Protein AF-L8GBU9-F1 (afdb_monomer_lite)

Foldseek 3Di:
DDQLVVLLVVCLVPDDPVLLVQLLVLVCLQQNDDPPPPVPVDDDDPVVVVVVVLSPLSNVVLLVLCVVPLSSSSSVSSVDDSVNSVPDDCVVSVVVVVVVVVVPPDQGDVRVLVSLCVSCVVRVRNVGPSSVVSCCVRPVPVVVVVVVVVVVVVVVVVPD

Radius of gyration: 17.88 Å; chains: 1; bounding box: 38×62×40 Å

Structure (mmCIF, N/CA/C/O backbone):
data_AF-L8GBU9-F1
#
_entry.id   AF-L8GBU9-F1
#
loop_
_atom_site.group_PDB
_atom_site.id
_atom_site.type_symbol
_atom_site.label_atom_id
_atom_site.label_alt_id
_atom_site.label_comp_id
_atom_site.label_asym_id
_atom_site.label_entity_id
_atom_site.label_seq_id
_atom_site.pdbx_PDB_ins_code
_atom_site.Cartn_x
_atom_site.Cartn_y
_atom_site.Cartn_z
_atom_site.occupancy
_atom_site.B_iso_or_equiv
_atom_site.auth_seq_id
_atom_site.auth_comp_id
_atom_site.auth_asym_id
_atom_site.auth_atom_id
_atom_site.pdbx_PDB_model_num
ATOM 1 N N . MET A 1 1 ? -5.913 -23.572 5.161 1.00 42.97 1 MET A N 1
ATOM 2 C CA . MET A 1 1 ? -6.175 -22.291 5.859 1.00 42.97 1 MET A CA 1
ATOM 3 C C . MET A 1 1 ? -5.449 -21.182 5.113 1.00 42.97 1 MET A C 1
ATOM 5 O O . MET A 1 1 ? -4.247 -21.313 4.910 1.00 42.97 1 MET A O 1
ATOM 9 N N . LYS A 1 2 ? -6.175 -20.171 4.610 1.00 52.81 2 LYS A N 1
ATOM 10 C CA . LYS A 1 2 ? -5.631 -19.134 3.713 1.00 52.81 2 LYS A CA 1
ATOM 11 C C . LYS A 1 2 ? -4.556 -18.305 4.466 1.00 52.81 2 LYS A C 1
ATOM 13 O O . LYS A 1 2 ? -4.864 -17.820 5.555 1.00 52.81 2 LYS A O 1
ATOM 18 N N . PRO A 1 3 ? -3.328 -18.125 3.930 1.00 67.88 3 PRO A N 1
ATOM 19 C CA . PRO A 1 3 ? -2.231 -17.395 4.593 1.00 67.88 3 PRO A CA 1
ATOM 20 C C . PRO A 1 3 ? -2.601 -15.958 4.991 1.00 67.88 3 PRO A C 1
ATOM 22 O O . PRO A 1 3 ? -2.042 -15.417 5.939 1.00 67.88 3 PRO A O 1
ATOM 25 N N . LEU A 1 4 ? -3.598 -15.375 4.324 1.00 70.62 4 LEU A N 1
ATOM 26 C CA . LEU A 1 4 ? -4.109 -14.042 4.617 1.00 70.62 4 LEU A CA 1
ATOM 27 C C . LEU A 1 4 ? -4.837 -13.947 5.963 1.00 70.62 4 LEU A C 1
ATOM 29 O O . LEU A 1 4 ? -4.629 -12.980 6.680 1.00 70.62 4 LEU A O 1
ATOM 33 N N . LEU A 1 5 ? -5.628 -14.957 6.344 1.00 69.69 5 LEU A N 1
ATOM 34 C CA . LEU A 1 5 ? -6.363 -14.949 7.618 1.00 69.69 5 LEU A CA 1
ATOM 35 C C . LEU A 1 5 ? -5.416 -15.000 8.816 1.00 69.69 5 LEU A C 1
ATOM 37 O O . LEU A 1 5 ? -5.614 -14.302 9.803 1.00 69.69 5 LEU A O 1
ATOM 41 N N . ARG A 1 6 ? -4.344 -15.789 8.697 1.00 74.69 6 ARG A N 1
ATOM 42 C CA . ARG A 1 6 ? -3.287 -15.828 9.708 1.00 74.69 6 ARG A CA 1
ATOM 43 C C . ARG A 1 6 ? -2.608 -14.463 9.846 1.00 74.69 6 ARG A C 1
ATOM 45 O O . ARG A 1 6 ? -2.392 -14.008 10.960 1.00 74.69 6 ARG A O 1
ATOM 52 N N . LEU A 1 7 ? -2.319 -13.805 8.724 1.00 76.38 7 LEU A N 1
ATOM 53 C CA . LEU A 1 7 ? -1.742 -12.460 8.703 1.00 76.38 7 LEU A CA 1
ATOM 54 C C . LEU A 1 7 ? -2.675 -11.410 9.314 1.00 76.38 7 LEU A C 1
ATOM 56 O O . LEU A 1 7 ? -2.202 -10.544 10.039 1.00 76.38 7 LEU A O 1
ATOM 60 N N . VAL A 1 8 ? -3.984 -11.492 9.062 1.00 75.50 8 VAL A N 1
ATOM 61 C CA . VAL A 1 8 ? -4.977 -10.596 9.675 1.00 75.50 8 VAL A CA 1
ATOM 62 C C . VAL A 1 8 ? -4.934 -10.696 11.205 1.00 75.50 8 VAL A C 1
ATOM 64 O O . VAL A 1 8 ? -4.865 -9.666 11.874 1.00 75.50 8 VAL A O 1
ATOM 67 N N . GLU A 1 9 ? -4.904 -11.912 11.759 1.00 73.25 9 GLU A N 1
ATOM 68 C CA . GLU A 1 9 ? -4.775 -12.108 13.211 1.00 73.25 9 GLU A CA 1
ATOM 69 C C . GLU A 1 9 ? -3.407 -11.662 13.747 1.00 73.25 9 GLU A C 1
ATOM 71 O O . GLU A 1 9 ? -3.334 -11.037 14.801 1.00 73.25 9 GLU A O 1
ATOM 76 N N . GLU A 1 10 ? -2.314 -11.914 13.019 1.00 75.44 10 GLU A N 1
ATOM 77 C CA . GLU A 1 10 ? -0.977 -11.456 13.427 1.00 75.44 10 GLU A CA 1
ATOM 78 C C . GLU A 1 10 ? -0.905 -9.920 13.498 1.00 75.44 10 GLU A C 1
ATOM 80 O O . GLU A 1 10 ? -0.419 -9.369 14.483 1.00 75.44 10 GLU A O 1
ATOM 85 N N . ILE A 1 11 ? -1.453 -9.220 12.500 1.00 75.81 11 ILE A N 1
ATOM 86 C CA . ILE A 1 11 ? -1.454 -7.750 12.418 1.00 75.81 11 ILE A CA 1
ATOM 87 C C . ILE A 1 11 ? -2.371 -7.116 13.472 1.00 75.81 11 ILE A C 1
ATOM 89 O O . ILE A 1 11 ? -2.142 -5.970 13.872 1.00 75.81 11 ILE A O 1
ATOM 93 N N . ARG A 1 12 ? -3.381 -7.846 13.966 1.00 70.12 12 ARG A N 1
ATOM 94 C CA . ARG A 1 12 ? -4.293 -7.377 15.024 1.00 70.12 12 ARG A CA 1
ATOM 95 C C . ARG A 1 12 ? -3.543 -6.927 16.277 1.00 70.12 12 ARG A C 1
ATOM 97 O O . ARG A 1 12 ? -3.954 -5.969 16.929 1.00 70.12 12 ARG A O 1
ATOM 104 N N . HIS A 1 13 ? -2.440 -7.597 16.592 1.00 71.69 13 HIS A N 1
ATOM 105 C CA . HIS A 1 13 ? -1.610 -7.309 17.760 1.00 71.69 13 HIS A CA 1
ATOM 106 C C . HIS A 1 13 ? -0.471 -6.318 17.473 1.00 71.69 13 HIS A C 1
ATOM 108 O O . HIS A 1 13 ? 0.336 -6.044 18.356 1.00 71.69 13 HIS A O 1
ATOM 114 N N . GLY A 1 14 ? -0.421 -5.758 16.263 1.00 76.38 14 GLY A N 1
ATOM 115 C CA . GLY A 1 14 ? 0.684 -4.944 15.763 1.00 76.38 14 GLY A CA 1
ATOM 116 C C . GLY A 1 14 ? 1.412 -5.648 14.620 1.00 76.38 14 GLY A C 1
ATOM 117 O O . GLY A 1 14 ? 1.308 -6.855 14.448 1.00 76.38 14 GLY A O 1
ATOM 118 N N . ILE A 1 15 ? 2.144 -4.889 13.803 1.00 83.62 15 ILE A N 1
ATOM 119 C CA . ILE A 1 15 ? 2.876 -5.439 12.652 1.00 83.62 15 ILE A CA 1
ATOM 120 C C . ILE A 1 15 ? 4.262 -5.897 13.128 1.00 83.62 15 ILE A C 1
ATOM 122 O O . ILE A 1 15 ? 5.072 -5.038 13.502 1.00 83.62 15 ILE A O 1
ATOM 126 N N . PRO A 1 16 ? 4.591 -7.202 13.069 1.00 85.31 16 PRO A N 1
ATOM 127 C CA . PRO A 1 16 ? 5.910 -7.688 13.459 1.00 85.31 16 PRO A CA 1
ATOM 128 C C . PRO A 1 16 ? 7.056 -7.015 12.690 1.00 85.31 16 PRO A C 1
ATOM 130 O O . PRO A 1 16 ? 6.960 -6.774 11.486 1.00 85.31 16 PRO A O 1
ATOM 133 N N . SER A 1 17 ? 8.177 -6.766 13.373 1.00 87.06 17 SER A N 1
ATOM 134 C CA . SER A 1 17 ? 9.334 -6.035 12.824 1.00 87.06 17 SER A CA 1
ATOM 135 C C . SER A 1 17 ? 9.924 -6.649 11.553 1.00 87.06 17 SER A C 1
ATOM 137 O O . SER A 1 17 ? 10.347 -5.924 10.655 1.00 87.06 17 SER A O 1
ATOM 139 N N . HIS A 1 18 ? 9.899 -7.977 11.430 1.00 87.62 18 HIS A N 1
ATOM 140 C CA . HIS A 1 18 ? 10.410 -8.682 10.253 1.00 87.62 18 HIS A CA 1
ATOM 141 C C . HIS A 1 18 ? 9.619 -8.380 8.970 1.00 87.62 18 HIS A C 1
ATOM 143 O O . HIS A 1 18 ? 10.152 -8.551 7.877 1.00 87.62 18 HIS A O 1
ATOM 149 N N . TYR A 1 19 ? 8.389 -7.869 9.080 1.00 88.25 19 TYR A N 1
ATOM 150 C CA . TYR A 1 19 ? 7.607 -7.424 7.930 1.00 88.25 19 TYR A CA 1
ATOM 151 C C . TYR A 1 19 ? 7.879 -5.972 7.525 1.00 88.25 19 TYR A C 1
ATOM 153 O O . TYR A 1 19 ? 7.461 -5.566 6.445 1.00 88.25 19 TYR A O 1
ATOM 161 N N . HIS A 1 20 ? 8.559 -5.162 8.346 1.00 91.44 20 HIS A N 1
ATOM 162 C CA . HIS A 1 20 ? 8.614 -3.704 8.147 1.00 91.44 20 HIS A CA 1
ATOM 163 C C . HIS A 1 20 ? 9.286 -3.302 6.834 1.00 91.44 20 HIS A C 1
ATOM 165 O O . HIS A 1 20 ? 8.777 -2.431 6.135 1.00 91.44 20 HIS A O 1
ATOM 171 N N . VAL A 1 21 ? 10.397 -3.950 6.474 1.00 91.69 21 VAL A N 1
ATOM 172 C CA . VAL A 1 21 ? 11.134 -3.647 5.233 1.00 91.69 21 VAL A CA 1
ATOM 173 C C . VAL A 1 21 ? 10.286 -3.968 4.003 1.00 91.69 21 VAL A C 1
ATOM 175 O O . VAL A 1 21 ? 10.170 -3.156 3.083 1.00 91.69 21 VAL A O 1
ATOM 178 N N . ASP A 1 22 ? 9.665 -5.144 4.005 1.00 91.75 22 ASP A N 1
ATOM 179 C CA . ASP A 1 22 ? 8.807 -5.609 2.921 1.00 91.75 22 ASP A CA 1
ATOM 180 C C . ASP A 1 22 ? 7.554 -4.751 2.789 1.00 91.75 22 ASP A C 1
ATOM 182 O O . ASP A 1 22 ? 7.199 -4.343 1.682 1.00 91.75 22 ASP A O 1
ATOM 186 N N . LEU A 1 23 ? 6.924 -4.432 3.918 1.00 92.25 23 LEU A N 1
ATOM 187 C CA . LEU A 1 23 ? 5.780 -3.540 3.978 1.00 92.25 23 LEU A CA 1
ATOM 188 C C . LEU A 1 23 ? 6.128 -2.182 3.380 1.00 92.25 23 LEU A C 1
ATOM 190 O O . LEU A 1 23 ? 5.449 -1.719 2.471 1.00 92.25 23 LEU A O 1
ATOM 194 N N . GLU A 1 24 ? 7.217 -1.566 3.834 1.00 94.56 24 GLU A N 1
ATOM 195 C CA . GLU A 1 24 ? 7.637 -0.248 3.370 1.00 94.56 24 GLU A CA 1
ATOM 196 C C . GLU A 1 24 ? 7.901 -0.231 1.858 1.00 94.56 24 GLU A C 1
ATOM 198 O O . GLU A 1 24 ? 7.447 0.672 1.151 1.00 94.56 24 GLU A O 1
ATOM 203 N N . ASN A 1 25 ? 8.592 -1.250 1.339 1.00 92.75 25 ASN A N 1
ATOM 204 C CA . ASN A 1 25 ? 8.860 -1.374 -0.092 1.00 92.75 25 ASN A CA 1
ATOM 205 C C . ASN A 1 25 ? 7.568 -1.530 -0.904 1.00 92.75 25 ASN A C 1
ATOM 207 O O . ASN A 1 25 ? 7.414 -0.900 -1.951 1.00 92.75 25 ASN A O 1
ATOM 211 N N . ARG A 1 26 ? 6.619 -2.341 -0.430 1.00 94.25 26 ARG A N 1
AT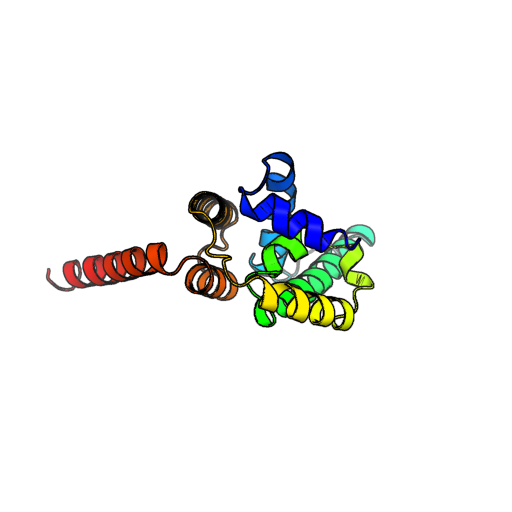OM 212 C CA . ARG A 1 26 ? 5.359 -2.584 -1.145 1.00 94.25 26 ARG A CA 1
ATOM 213 C C . ARG A 1 26 ? 4.401 -1.396 -1.047 1.00 94.25 26 ARG A C 1
ATOM 215 O O . ARG A 1 26 ? 3.776 -1.050 -2.047 1.00 94.25 26 ARG A O 1
ATOM 222 N N . LEU A 1 27 ? 4.358 -0.697 0.087 1.00 94.62 27 LEU A N 1
ATOM 223 C CA . LEU A 1 27 ? 3.632 0.570 0.224 1.00 94.62 27 LEU A CA 1
ATOM 224 C C . LEU A 1 27 ? 4.208 1.640 -0.708 1.00 94.62 27 LEU A C 1
ATOM 226 O O . LEU A 1 27 ? 3.452 2.374 -1.338 1.00 94.62 27 LEU A O 1
ATOM 230 N N . ALA A 1 28 ? 5.531 1.689 -0.881 1.00 93.25 28 ALA A N 1
ATOM 231 C CA . ALA A 1 28 ? 6.148 2.575 -1.865 1.00 93.25 28 ALA A CA 1
ATOM 232 C C . ALA A 1 28 ? 5.737 2.224 -3.311 1.00 93.25 28 ALA A C 1
ATOM 234 O O . ALA A 1 28 ? 5.589 3.124 -4.136 1.00 93.25 28 ALA A O 1
ATOM 235 N N . ILE A 1 29 ? 5.482 0.949 -3.629 1.00 93.25 29 ILE A N 1
ATOM 236 C CA . ILE A 1 29 ? 4.917 0.552 -4.932 1.00 93.25 29 ILE A CA 1
ATOM 237 C C . ILE A 1 29 ? 3.472 1.053 -5.077 1.00 93.25 29 ILE A C 1
ATOM 239 O O . ILE A 1 29 ? 3.121 1.602 -6.128 1.00 93.25 29 ILE A O 1
ATOM 243 N N . ALA A 1 30 ? 2.644 0.886 -4.040 1.00 94.12 30 ALA A N 1
ATOM 244 C CA . ALA A 1 30 ? 1.231 1.269 -4.046 1.00 94.12 30 ALA A CA 1
ATOM 245 C C . ALA A 1 30 ? 1.032 2.799 -4.081 1.00 94.12 30 ALA A C 1
ATOM 247 O O . ALA A 1 30 ? 0.367 3.332 -4.974 1.00 94.12 30 ALA A O 1
ATOM 248 N N . TRP A 1 31 ? 1.653 3.510 -3.140 1.00 94.81 31 TRP A N 1
ATOM 249 C CA . TRP A 1 31 ? 1.413 4.930 -2.861 1.00 94.81 31 TRP A CA 1
ATOM 250 C C . TRP A 1 31 ? 2.549 5.858 -3.289 1.00 94.81 31 TRP A C 1
ATOM 252 O O . TRP A 1 31 ? 2.325 7.056 -3.452 1.00 94.81 31 TRP A O 1
ATOM 262 N N . GLY A 1 32 ? 3.757 5.339 -3.519 1.00 89.94 32 GLY A N 1
ATOM 263 C CA . GLY A 1 32 ? 4.884 6.156 -3.976 1.00 89.94 32 GLY A CA 1
ATOM 264 C C . GLY A 1 32 ? 4.612 6.807 -5.327 1.00 89.94 32 GLY A C 1
ATOM 265 O O . GLY A 1 32 ? 3.787 6.327 -6.111 1.00 89.94 32 GLY A O 1
ATOM 266 N N . GLU A 1 33 ? 5.292 7.909 -5.627 1.00 82.19 33 GLU A N 1
ATOM 267 C CA . GLU A 1 33 ? 5.140 8.564 -6.923 1.00 82.19 33 GLU A CA 1
ATOM 268 C C . GLU A 1 33 ? 5.457 7.605 -8.072 1.00 82.19 33 GLU A C 1
ATOM 270 O O . GLU A 1 33 ? 6.413 6.821 -8.035 1.00 82.19 33 GLU A O 1
ATOM 275 N N . ARG A 1 34 ? 4.667 7.689 -9.149 1.00 70.50 34 ARG A N 1
ATOM 276 C CA . ARG A 1 34 ? 5.079 7.068 -10.404 1.00 70.50 34 ARG A CA 1
ATOM 277 C C . ARG A 1 34 ? 6.366 7.760 -10.816 1.00 70.50 34 ARG A C 1
ATOM 279 O O . ARG A 1 34 ? 6.335 8.946 -11.139 1.00 70.50 34 ARG A O 1
ATOM 286 N N . LYS A 1 35 ? 7.467 7.008 -10.874 1.00 64.50 35 LYS A N 1
ATOM 287 C CA . LYS A 1 35 ? 8.672 7.434 -11.586 1.00 64.50 35 LYS A CA 1
ATOM 288 C C . LYS A 1 35 ? 8.260 7.670 -13.038 1.00 64.50 35 LYS A C 1
ATOM 290 O O . LYS A 1 35 ? 8.236 6.735 -13.843 1.00 64.50 35 LYS A O 1
ATOM 295 N N . ARG A 1 36 ? 7.835 8.901 -13.356 1.00 54.44 36 ARG A N 1
ATOM 296 C CA . ARG A 1 36 ? 7.594 9.333 -14.731 1.00 54.44 36 ARG A CA 1
ATOM 297 C C . ARG A 1 36 ? 8.865 8.975 -15.473 1.00 54.44 36 ARG A C 1
ATOM 299 O O . ARG A 1 36 ? 9.954 9.257 -14.974 1.00 54.44 36 ARG A O 1
ATOM 306 N N . LYS A 1 37 ? 8.716 8.294 -16.610 1.00 52.00 37 LYS A N 1
ATOM 307 C CA . LYS A 1 37 ? 9.822 8.057 -17.529 1.00 52.00 37 LYS A CA 1
ATOM 308 C C . LYS A 1 37 ? 10.357 9.442 -17.883 1.00 52.00 37 LYS A C 1
ATOM 310 O O . LYS A 1 37 ? 9.831 10.092 -18.779 1.00 52.00 37 LYS A O 1
ATOM 315 N N . ARG A 1 38 ? 11.366 9.927 -17.156 1.00 50.75 38 ARG A N 1
ATOM 316 C CA . ARG A 1 38 ? 12.320 10.829 -17.778 1.00 50.75 38 ARG A CA 1
ATOM 317 C C . ARG A 1 38 ? 12.801 10.033 -18.982 1.00 50.75 38 ARG A C 1
ATOM 319 O O . ARG A 1 38 ? 12.946 8.810 -18.890 1.00 50.75 38 ARG A O 1
ATOM 326 N N . PHE A 1 39 ? 12.873 10.676 -20.136 1.00 51.56 39 PHE A N 1
ATOM 327 C CA . PHE A 1 39 ? 13.495 10.093 -21.314 1.00 51.56 39 PHE A CA 1
ATOM 328 C C . PHE A 1 39 ? 14.979 9.904 -20.975 1.00 51.56 39 PHE A C 1
ATOM 330 O O . PHE A 1 39 ? 15.829 10.694 -21.367 1.00 51.56 39 PHE A O 1
ATOM 337 N N . ASP A 1 40 ? 15.268 8.924 -20.122 1.00 51.97 40 ASP A N 1
ATOM 338 C CA . ASP A 1 40 ? 16.605 8.569 -19.717 1.00 51.97 40 ASP A CA 1
ATOM 339 C C . ASP A 1 40 ? 17.270 8.041 -20.980 1.00 51.97 40 ASP A C 1
ATOM 341 O O . ASP A 1 40 ? 16.759 7.151 -21.662 1.00 51.97 40 ASP A O 1
ATOM 345 N N . ILE A 1 41 ? 18.409 8.643 -21.299 1.00 57.75 41 ILE A N 1
ATOM 346 C CA . ILE A 1 41 ? 19.178 8.478 -22.537 1.00 57.75 41 ILE A CA 1
ATOM 347 C C . ILE A 1 41 ? 19.636 7.015 -22.744 1.00 57.75 41 ILE A C 1
ATOM 349 O O . ILE A 1 41 ? 20.149 6.661 -23.803 1.00 57.75 41 ILE A O 1
ATOM 353 N N . LYS A 1 42 ? 19.422 6.130 -21.758 1.00 63.66 42 LYS A N 1
ATOM 354 C CA . LYS A 1 42 ? 19.746 4.706 -21.828 1.00 63.66 42 LYS A CA 1
ATOM 355 C C . LYS A 1 42 ? 18.491 3.828 -21.752 1.00 63.66 42 LYS A C 1
ATOM 357 O O . LYS A 1 42 ? 17.743 3.918 -20.775 1.00 63.66 42 LYS A O 1
ATOM 362 N N . PRO A 1 43 ? 18.275 2.932 -22.733 1.00 65.00 43 PRO A N 1
ATOM 363 C CA . PRO A 1 43 ? 17.214 1.942 -22.647 1.00 65.00 43 PRO A CA 1
ATOM 364 C C . PRO A 1 43 ? 17.465 0.997 -21.466 1.00 65.00 43 PRO A C 1
ATOM 366 O O . PRO A 1 43 ? 18.583 0.531 -21.246 1.00 65.00 43 PRO A O 1
ATOM 369 N N . ARG A 1 44 ? 16.402 0.710 -20.710 1.00 67.56 44 ARG A N 1
ATOM 370 C CA . ARG A 1 44 ? 16.422 -0.261 -19.609 1.00 67.56 44 ARG A CA 1
ATOM 371 C C . ARG A 1 44 ? 16.787 -1.650 -20.117 1.00 67.56 44 ARG A C 1
ATOM 373 O O . ARG A 1 44 ? 16.324 -2.074 -21.179 1.00 67.56 44 ARG A O 1
ATOM 380 N N . SER A 1 45 ? 17.522 -2.393 -19.301 1.00 79.75 45 SER A N 1
ATOM 381 C CA . SER A 1 45 ? 17.751 -3.817 -19.521 1.00 79.75 45 SER A CA 1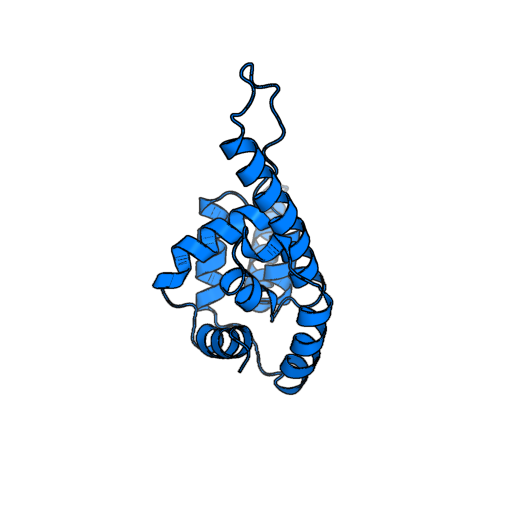
ATOM 382 C C . SER A 1 45 ? 16.435 -4.609 -19.484 1.00 79.75 45 SER A C 1
ATOM 384 O O . SER A 1 45 ? 15.424 -4.191 -18.907 1.00 79.75 45 SER A O 1
ATOM 386 N N . ARG A 1 46 ? 16.438 -5.812 -20.074 1.00 76.56 46 ARG A N 1
ATOM 387 C CA . ARG A 1 46 ? 15.278 -6.722 -20.051 1.00 76.56 46 ARG A CA 1
ATOM 388 C C . ARG A 1 46 ? 14.812 -7.035 -18.620 1.00 76.56 46 ARG A C 1
ATOM 390 O O . ARG A 1 46 ? 13.609 -7.114 -18.383 1.00 76.56 46 ARG A O 1
ATOM 397 N N . GLY A 1 47 ? 15.749 -7.174 -17.678 1.00 78.31 47 GLY A N 1
ATOM 398 C CA . GLY A 1 47 ? 15.455 -7.428 -16.264 1.00 78.31 47 GLY A CA 1
ATOM 399 C C . GLY A 1 47 ? 14.734 -6.259 -15.591 1.00 78.31 47 GLY A C 1
ATOM 400 O O . GLY A 1 47 ? 13.692 -6.455 -14.969 1.00 78.31 47 GLY A O 1
ATOM 401 N N . GLU A 1 48 ? 15.219 -5.034 -15.788 1.00 81.00 48 GLU A N 1
ATOM 402 C CA . GLU A 1 48 ? 14.594 -3.822 -15.235 1.00 81.00 48 GLU A CA 1
ATOM 403 C C . GLU A 1 48 ? 13.194 -3.575 -15.813 1.00 81.00 48 GLU A C 1
ATOM 405 O O . GLU A 1 48 ? 12.285 -3.159 -15.094 1.00 81.00 48 GLU A O 1
ATOM 410 N N . ASN A 1 49 ? 12.987 -3.878 -17.099 1.00 81.19 49 ASN A N 1
ATOM 411 C CA . ASN A 1 49 ? 11.665 -3.795 -17.724 1.00 81.19 49 ASN A CA 1
ATOM 412 C C . ASN A 1 49 ? 10.670 -4.789 -17.109 1.00 81.19 49 ASN A C 1
ATOM 414 O O . 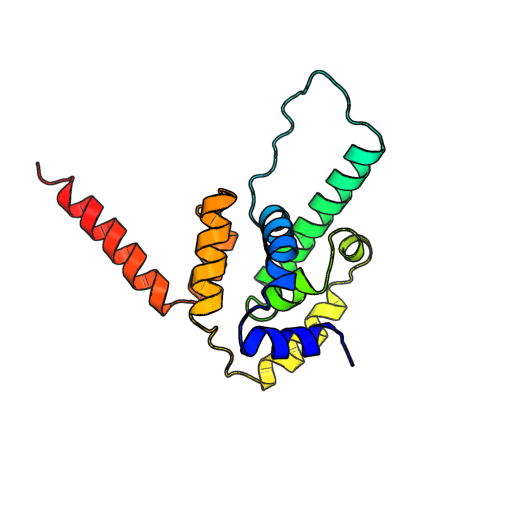ASN A 1 49 ? 9.510 -4.439 -16.875 1.00 81.19 49 ASN A O 1
ATOM 418 N N . LEU A 1 50 ? 11.118 -6.010 -16.805 1.00 83.25 50 LEU A N 1
ATOM 419 C CA . LEU A 1 50 ? 10.283 -7.021 -16.160 1.00 83.25 50 LEU A CA 1
ATOM 420 C C . LEU A 1 50 ? 9.904 -6.614 -14.730 1.00 83.25 50 LEU A C 1
ATOM 422 O O . LEU A 1 50 ? 8.739 -6.741 -14.352 1.00 83.25 50 LEU A O 1
ATOM 426 N N . VAL A 1 51 ? 10.860 -6.095 -13.952 1.00 84.56 51 VAL A N 1
ATOM 427 C CA . VAL A 1 51 ? 10.606 -5.584 -12.594 1.00 84.56 51 VAL A CA 1
ATOM 428 C C . VAL A 1 51 ? 9.594 -4.442 -12.633 1.00 84.56 51 VAL A C 1
ATOM 430 O O . VAL A 1 51 ? 8.571 -4.523 -11.960 1.00 84.56 51 VAL A O 1
ATOM 433 N N . ALA A 1 52 ? 9.799 -3.446 -13.499 1.00 83.62 52 ALA A N 1
ATOM 434 C CA . ALA A 1 52 ? 8.875 -2.322 -13.636 1.00 83.62 52 ALA A CA 1
ATOM 435 C C . ALA A 1 52 ? 7.459 -2.764 -14.050 1.00 83.62 52 ALA A C 1
ATOM 437 O O . ALA A 1 52 ? 6.467 -2.211 -13.577 1.00 83.62 52 ALA A O 1
ATOM 438 N N . THR A 1 53 ? 7.351 -3.777 -14.915 1.00 85.56 53 THR A N 1
ATOM 439 C CA . THR A 1 53 ? 6.055 -4.338 -15.328 1.00 85.56 53 THR A CA 1
ATOM 440 C C . THR A 1 53 ? 5.341 -4.999 -14.148 1.00 85.56 53 THR A C 1
ATOM 442 O O . THR A 1 53 ? 4.152 -4.754 -13.935 1.00 85.56 53 THR A O 1
ATOM 445 N N . ARG A 1 54 ? 6.067 -5.788 -13.345 1.00 88.19 54 ARG A N 1
ATOM 446 C CA . ARG A 1 54 ? 5.532 -6.434 -12.136 1.00 88.19 54 ARG A CA 1
ATOM 447 C C . ARG A 1 54 ? 5.095 -5.415 -11.094 1.00 88.19 54 ARG A C 1
ATOM 449 O O . ARG A 1 54 ? 3.986 -5.520 -10.590 1.00 88.19 54 ARG A O 1
ATOM 456 N N . GLU A 1 55 ? 5.918 -4.409 -10.810 1.00 90.31 55 GLU A N 1
ATOM 457 C CA . GLU A 1 55 ? 5.572 -3.335 -9.872 1.00 90.31 55 GLU A CA 1
ATOM 458 C C . GLU A 1 55 ? 4.339 -2.556 -10.332 1.00 90.31 55 GLU A C 1
ATOM 460 O O . GLU A 1 55 ? 3.458 -2.267 -9.526 1.00 90.31 55 GLU A O 1
ATOM 465 N N . ASN A 1 56 ? 4.223 -2.264 -11.631 1.00 88.88 56 ASN A N 1
ATOM 466 C CA . ASN A 1 56 ? 3.053 -1.570 -12.161 1.00 88.88 56 ASN A CA 1
ATOM 467 C C . ASN A 1 56 ? 1.777 -2.417 -12.036 1.00 88.88 56 ASN A C 1
ATOM 469 O O . ASN A 1 56 ? 0.723 -1.893 -11.680 1.00 88.88 56 ASN A O 1
ATOM 473 N N . ARG A 1 57 ? 1.868 -3.731 -12.284 1.00 89.12 57 ARG A N 1
ATOM 474 C CA . ARG A 1 57 ? 0.742 -4.653 -12.092 1.00 89.12 57 ARG A CA 1
ATOM 475 C C . ARG A 1 57 ? 0.360 -4.775 -10.617 1.00 89.12 57 ARG A C 1
ATOM 477 O O . ARG A 1 57 ? -0.815 -4.650 -10.288 1.00 89.12 57 ARG A O 1
ATOM 484 N N . ALA A 1 58 ? 1.348 -4.957 -9.746 1.00 91.94 58 ALA A N 1
ATOM 485 C CA . ALA A 1 58 ? 1.163 -5.037 -8.303 1.00 91.94 58 ALA A CA 1
ATOM 486 C C . ALA A 1 58 ? 0.511 -3.772 -7.750 1.00 91.94 58 ALA A C 1
ATOM 488 O O . ALA A 1 58 ? -0.435 -3.865 -6.982 1.00 91.94 58 ALA A O 1
ATOM 489 N N . ARG A 1 59 ? 0.937 -2.591 -8.210 1.00 92.62 59 ARG A N 1
ATOM 490 C CA . ARG A 1 59 ? 0.319 -1.320 -7.831 1.00 92.62 59 ARG A CA 1
ATOM 491 C C . ARG A 1 59 ? -1.178 -1.294 -8.117 1.00 92.62 59 ARG A C 1
ATOM 493 O O . ARG A 1 59 ? -1.939 -0.895 -7.248 1.00 92.62 59 ARG A O 1
ATOM 500 N N . ILE A 1 60 ? -1.591 -1.693 -9.321 1.00 90.56 60 ILE A N 1
ATOM 501 C CA . ILE A 1 60 ? -3.013 -1.714 -9.697 1.00 90.56 60 ILE A CA 1
ATOM 502 C C . ILE A 1 60 ? -3.791 -2.614 -8.734 1.00 90.56 60 ILE A C 1
ATOM 504 O O . ILE A 1 60 ? -4.810 -2.194 -8.203 1.00 90.56 60 ILE A O 1
ATOM 508 N N . ILE A 1 61 ? -3.271 -3.809 -8.462 1.00 90.81 61 ILE A N 1
ATOM 509 C CA . ILE A 1 61 ? -3.935 -4.797 -7.607 1.00 90.81 61 ILE A CA 1
ATOM 510 C C . ILE A 1 61 ? -3.964 -4.358 -6.140 1.00 90.81 61 ILE A C 1
ATOM 512 O O . ILE A 1 61 ? -4.993 -4.493 -5.492 1.00 90.81 61 ILE A O 1
ATOM 516 N N . TYR A 1 62 ? -2.875 -3.789 -5.618 1.00 92.69 62 TYR A N 1
ATOM 517 C CA . TYR A 1 62 ? -2.841 -3.237 -4.263 1.00 92.69 62 TYR A CA 1
ATOM 518 C C . TYR A 1 62 ? -3.875 -2.125 -4.088 1.00 92.69 62 TYR A C 1
ATOM 520 O O . TYR A 1 62 ? -4.587 -2.116 -3.090 1.00 92.69 62 TYR A O 1
ATOM 528 N N . LEU A 1 63 ? -3.991 -1.211 -5.055 1.00 91.56 63 LEU A N 1
ATOM 529 C CA . LEU A 1 63 ? -4.978 -0.134 -4.982 1.00 91.56 63 LEU A CA 1
ATOM 530 C C . LEU A 1 63 ? -6.412 -0.665 -5.100 1.00 91.56 63 LEU A C 1
ATOM 532 O O . LEU A 1 63 ? -7.263 -0.237 -4.335 1.00 91.56 63 LEU A O 1
ATOM 536 N N . GLN A 1 64 ? -6.660 -1.652 -5.967 1.00 88.62 64 GLN A N 1
ATOM 537 C CA . GLN A 1 64 ? -7.963 -2.324 -6.041 1.00 88.62 64 GLN A CA 1
ATOM 538 C C . GLN A 1 64 ? -8.332 -3.007 -4.721 1.00 88.62 64 GLN A C 1
ATOM 540 O O . GLN A 1 64 ? -9.442 -2.831 -4.239 1.00 88.62 64 GLN A O 1
ATOM 545 N N . ALA A 1 65 ? -7.395 -3.732 -4.106 1.00 86.81 65 ALA A N 1
ATOM 546 C CA . ALA A 1 65 ? -7.602 -4.351 -2.799 1.00 86.81 65 ALA A CA 1
ATOM 547 C C . ALA A 1 65 ? -7.896 -3.307 -1.708 1.00 86.81 65 ALA A C 1
ATOM 549 O O . ALA A 1 65 ? -8.725 -3.547 -0.839 1.00 86.81 65 ALA A O 1
ATOM 550 N N . GLN A 1 66 ? -7.243 -2.140 -1.762 1.00 90.31 66 GLN A N 1
ATOM 551 C CA . GLN A 1 66 ? -7.513 -1.034 -0.842 1.00 90.31 66 GLN A CA 1
ATOM 552 C C . GLN A 1 66 ? -8.912 -0.441 -1.023 1.00 90.31 66 GLN A C 1
ATOM 554 O O . GLN A 1 66 ? -9.575 -0.128 -0.031 1.00 90.31 66 GLN A O 1
ATOM 559 N N . ASP A 1 67 ? -9.317 -0.229 -2.274 1.00 86.44 67 ASP A N 1
ATOM 560 C CA . ASP A 1 67 ? -10.609 0.363 -2.608 1.00 86.44 67 ASP A CA 1
ATOM 561 C C . ASP A 1 67 ? -11.762 -0.573 -2.222 1.00 86.44 67 ASP A C 1
ATOM 563 O O . ASP A 1 67 ? -12.789 -0.087 -1.747 1.00 86.44 67 ASP A O 1
ATOM 567 N N . GLU A 1 68 ? -11.552 -1.886 -2.355 1.00 84.12 68 GLU A N 1
ATOM 568 C CA . GLU A 1 68 ? -12.493 -2.934 -1.954 1.00 84.12 68 GLU A CA 1
ATOM 569 C C . GLU A 1 68 ? -12.587 -3.067 -0.424 1.00 84.12 68 GLU A C 1
ATOM 571 O O . GLU A 1 68 ? -13.674 -2.983 0.142 1.00 84.12 68 GLU A O 1
ATOM 576 N N . ASP A 1 69 ? -11.451 -3.221 0.270 1.00 82.06 69 ASP A N 1
ATOM 577 C CA . ASP A 1 69 ? -11.427 -3.332 1.730 1.00 82.06 69 ASP A CA 1
ATOM 578 C C . ASP A 1 69 ? -10.120 -2.806 2.345 1.00 82.06 69 ASP A C 1
ATOM 580 O O . ASP A 1 69 ? -9.059 -3.441 2.317 1.00 82.06 69 ASP A O 1
ATOM 584 N N . CYS A 1 70 ? -10.214 -1.639 2.987 1.00 80.62 70 CYS A N 1
ATOM 585 C CA . CYS A 1 70 ? -9.092 -1.022 3.690 1.00 80.62 70 CYS A CA 1
ATOM 586 C C . CYS A 1 70 ? -8.592 -1.853 4.887 1.00 80.62 70 CYS A C 1
ATOM 588 O O . CYS A 1 70 ? -7.403 -1.794 5.189 1.00 80.62 70 CYS A O 1
ATOM 590 N N . LEU A 1 71 ? -9.443 -2.634 5.560 1.00 76.12 71 LEU A N 1
ATOM 591 C CA . LEU A 1 71 ? -9.016 -3.481 6.680 1.00 76.12 71 LEU A CA 1
ATOM 592 C C . LEU A 1 71 ? -8.121 -4.619 6.176 1.00 76.12 71 LEU A C 1
ATOM 594 O O . LEU A 1 71 ? -7.046 -4.877 6.725 1.00 76.12 71 LEU A O 1
ATOM 598 N N . LEU A 1 72 ? -8.534 -5.268 5.087 1.00 81.12 72 LEU A N 1
ATOM 599 C CA . LEU A 1 72 ? -7.805 -6.395 4.507 1.00 81.12 72 LEU A CA 1
ATOM 600 C C . LEU A 1 72 ? -6.585 -5.982 3.691 1.00 81.12 72 LEU A C 1
ATOM 602 O O . LEU A 1 72 ? -5.658 -6.779 3.540 1.00 81.12 72 LEU A O 1
ATOM 606 N N . PHE A 1 73 ? -6.545 -4.745 3.202 1.00 87.56 73 PHE A N 1
ATOM 607 C CA . PHE A 1 73 ? -5.438 -4.225 2.407 1.00 87.56 73 PHE A CA 1
ATOM 608 C C . PHE A 1 73 ? -4.062 -4.459 3.043 1.00 87.56 73 PHE A C 1
ATOM 610 O O . PHE A 1 73 ? -3.131 -4.890 2.360 1.00 87.56 73 PHE A O 1
ATOM 617 N N . LEU A 1 74 ? -3.915 -4.209 4.347 1.00 86.56 74 LEU A N 1
ATOM 618 C CA . LEU A 1 74 ? -2.621 -4.338 5.017 1.00 86.56 74 LEU A CA 1
ATOM 619 C C . LEU A 1 74 ? -2.161 -5.803 5.101 1.00 86.56 74 LEU A C 1
ATOM 621 O O . LEU A 1 74 ? -0.992 -6.109 4.867 1.00 86.56 74 LEU A O 1
ATOM 625 N N . ALA A 1 75 ? -3.083 -6.723 5.382 1.00 84.88 75 ALA A N 1
ATOM 626 C CA . ALA A 1 75 ? -2.790 -8.153 5.350 1.00 84.88 75 ALA A CA 1
ATOM 627 C C . ALA A 1 75 ? -2.481 -8.623 3.924 1.00 84.88 75 ALA A C 1
ATOM 629 O O . ALA A 1 75 ? -1.560 -9.409 3.701 1.00 84.88 75 ALA A O 1
ATOM 630 N N . PHE A 1 76 ? -3.207 -8.091 2.945 1.00 87.38 76 PHE A N 1
ATOM 631 C CA . PHE A 1 76 ? -3.022 -8.403 1.539 1.00 87.38 76 PHE A CA 1
ATOM 632 C C . PHE A 1 76 ? -1.657 -7.970 1.013 1.00 87.38 76 PHE A C 1
ATOM 634 O O . PHE A 1 76 ? -0.943 -8.783 0.424 1.00 87.38 76 PHE A O 1
ATOM 641 N N . ILE A 1 77 ? -1.254 -6.725 1.264 1.00 90.56 77 ILE A N 1
ATOM 642 C CA . ILE A 1 77 ? 0.029 -6.212 0.779 1.00 90.56 77 ILE A CA 1
ATOM 643 C C . ILE A 1 77 ? 1.213 -6.959 1.408 1.00 90.56 77 ILE A C 1
ATOM 645 O O . ILE A 1 77 ? 2.262 -7.099 0.780 1.00 90.56 77 ILE A O 1
ATOM 649 N N . LEU A 1 78 ? 1.045 -7.501 2.617 1.00 88.00 78 LEU A N 1
ATOM 650 C CA . LEU A 1 78 ? 2.030 -8.362 3.273 1.00 88.00 78 LEU A CA 1
ATOM 651 C C . LEU A 1 78 ? 2.038 -9.789 2.713 1.00 88.00 78 LEU A C 1
ATOM 653 O O . LEU A 1 78 ? 3.112 -10.349 2.479 1.00 88.00 78 LEU A O 1
ATOM 657 N N . ALA A 1 79 ? 0.869 -10.358 2.422 1.00 85.06 79 ALA A N 1
ATOM 658 C CA . ALA A 1 79 ? 0.747 -11.705 1.870 1.00 85.06 79 ALA A CA 1
ATOM 659 C C . ALA A 1 79 ? 1.244 -11.800 0.417 1.00 85.06 79 ALA A C 1
ATOM 661 O O . ALA A 1 79 ? 1.887 -12.781 0.039 1.00 85.06 79 ALA A O 1
ATOM 662 N N . TYR A 1 80 ? 0.972 -10.784 -0.404 1.00 87.12 80 TYR A N 1
ATOM 663 C CA . TYR A 1 80 ? 1.239 -10.829 -1.838 1.00 87.12 80 TYR A CA 1
ATOM 664 C C . TYR A 1 80 ? 2.440 -9.970 -2.210 1.00 87.12 80 TYR A C 1
ATOM 666 O O . TYR A 1 80 ? 2.464 -8.762 -2.000 1.00 87.12 80 TYR A O 1
ATOM 674 N N . SER A 1 81 ? 3.452 -10.611 -2.794 1.00 89.50 81 SER A N 1
ATOM 675 C CA . SER A 1 81 ? 4.594 -9.917 -3.387 1.00 89.50 81 SER A CA 1
ATOM 676 C C . SER A 1 81 ? 4.242 -9.364 -4.777 1.00 89.50 81 SER A C 1
ATOM 678 O O . SER A 1 81 ? 3.325 -9.878 -5.430 1.00 89.50 81 SER A O 1
ATOM 680 N N . PRO A 1 82 ? 5.027 -8.416 -5.327 1.00 89.00 82 PRO A N 1
ATOM 681 C CA . PRO A 1 82 ? 4.816 -7.941 -6.695 1.00 89.00 82 PRO A CA 1
ATOM 682 C C . PRO A 1 82 ? 4.880 -9.047 -7.757 1.00 89.00 82 PRO A C 1
ATOM 684 O O . PRO A 1 82 ? 4.245 -8.945 -8.804 1.00 89.00 82 PRO A O 1
ATOM 687 N N . ARG A 1 83 ? 5.634 -10.122 -7.492 1.00 87.19 83 ARG A N 1
ATOM 688 C CA . ARG A 1 83 ? 5.691 -11.299 -8.367 1.00 87.19 83 ARG A CA 1
ATOM 689 C C . ARG A 1 83 ? 4.383 -12.088 -8.321 1.00 87.19 83 ARG A C 1
ATOM 691 O O . ARG A 1 83 ? 3.907 -12.502 -9.369 1.00 87.19 83 ARG A O 1
ATOM 698 N N . SER A 1 84 ? 3.813 -12.260 -7.132 1.00 84.81 84 SER A N 1
ATOM 699 C CA . SER A 1 84 ? 2.565 -13.002 -6.910 1.00 84.81 84 SER A CA 1
ATOM 700 C C . SER A 1 84 ? 1.338 -12.272 -7.466 1.00 84.81 84 SER A C 1
ATOM 702 O O . SER A 1 84 ? 0.348 -12.905 -7.805 1.00 84.81 84 SER A O 1
ATOM 704 N N . CYS A 1 85 ? 1.412 -10.946 -7.608 1.00 83.69 85 CYS A N 1
ATOM 705 C CA . CYS A 1 85 ? 0.337 -10.135 -8.181 1.00 83.69 85 CYS A CA 1
ATOM 706 C C . CYS A 1 85 ? 0.117 -10.371 -9.687 1.00 83.69 85 CYS A C 1
ATOM 708 O O . CYS A 1 85 ? -0.896 -9.945 -10.229 1.00 83.69 85 CYS A O 1
ATOM 710 N N . VAL A 1 86 ? 1.049 -11.005 -10.404 1.00 75.94 86 VAL A N 1
ATOM 711 C CA . VAL A 1 86 ? 0.888 -11.225 -11.854 1.00 75.94 86 VAL A CA 1
ATOM 712 C C . VAL A 1 86 ? -0.300 -12.145 -12.146 1.00 75.94 86 VAL A C 1
ATOM 714 O O . VAL A 1 86 ? -1.085 -11.845 -13.043 1.00 75.94 86 VAL A O 1
ATOM 717 N N . ASP A 1 87 ? -0.468 -13.186 -11.333 1.00 74.38 87 ASP A N 1
ATOM 718 C CA . ASP A 1 87 ? -1.479 -14.231 -11.524 1.00 74.38 87 ASP A CA 1
ATOM 719 C C . ASP A 1 87 ? -2.703 -14.050 -10.610 1.00 74.38 87 ASP A C 1
ATOM 721 O O . ASP A 1 87 ? -3.595 -14.896 -10.576 1.00 74.38 87 ASP A O 1
ATOM 725 N N . PHE A 1 88 ? -2.752 -12.950 -9.853 1.00 76.94 88 PHE A N 1
ATOM 726 C CA . PHE A 1 88 ? -3.790 -12.722 -8.855 1.00 76.94 88 PHE A CA 1
ATOM 727 C C . PHE A 1 88 ? -5.161 -12.484 -9.496 1.00 76.94 88 PHE A C 1
ATOM 729 O O . PHE A 1 88 ? -5.312 -11.634 -10.381 1.00 76.94 88 PHE A O 1
ATOM 736 N N . LYS A 1 89 ? -6.171 -13.205 -9.002 1.00 70.94 89 LYS A N 1
ATOM 737 C CA . LYS A 1 89 ? -7.574 -13.035 -9.384 1.00 70.94 89 LYS A CA 1
ATOM 738 C C . LYS A 1 89 ? -8.326 -12.334 -8.263 1.00 70.94 89 LYS A C 1
ATOM 740 O O . LYS A 1 89 ? -8.406 -12.845 -7.153 1.00 70.94 89 LYS A O 1
ATOM 745 N N . THR A 1 90 ? -8.948 -11.201 -8.576 1.00 67.31 90 THR A N 1
ATOM 746 C CA . THR A 1 90 ? -9.708 -10.387 -7.613 1.00 67.31 90 THR A CA 1
ATOM 747 C C . THR A 1 90 ? -10.848 -11.161 -6.939 1.00 67.31 90 THR A C 1
ATOM 749 O O . THR A 1 90 ? -11.194 -10.866 -5.804 1.00 67.31 90 THR A O 1
ATOM 752 N N . THR A 1 91 ? -11.377 -12.210 -7.579 1.00 67.94 91 THR A N 1
ATOM 753 C CA . THR A 1 91 ? -12.389 -13.105 -6.991 1.00 67.94 91 THR A CA 1
ATOM 754 C C . THR A 1 91 ? -11.913 -13.790 -5.706 1.00 67.94 91 THR A C 1
ATOM 756 O O . THR A 1 91 ? -12.717 -14.014 -4.811 1.00 67.94 91 THR A O 1
ATOM 759 N N . GLU A 1 92 ? -10.611 -14.073 -5.571 1.00 66.06 92 GLU A N 1
ATOM 760 C CA . GLU A 1 92 ? -10.044 -14.649 -4.341 1.00 66.06 92 GLU A CA 1
ATOM 761 C C . GLU A 1 92 ? -10.057 -13.653 -3.170 1.00 66.06 92 GLU A C 1
ATOM 763 O O . GLU A 1 92 ? -10.073 -14.071 -2.013 1.00 66.06 92 GLU A O 1
ATOM 768 N N . PHE A 1 93 ? -10.054 -12.348 -3.466 1.00 69.00 93 PHE A N 1
ATOM 769 C CA . PHE A 1 93 ? -10.120 -11.274 -2.475 1.00 69.00 93 PHE A CA 1
ATOM 770 C C . PHE A 1 93 ? -11.535 -11.106 -1.907 1.00 69.00 93 PHE A C 1
ATOM 772 O O . PHE A 1 93 ? -11.694 -10.951 -0.700 1.00 69.00 93 PHE A O 1
ATOM 779 N N . VAL A 1 94 ? -12.557 -11.193 -2.765 1.00 65.19 94 VAL A N 1
ATOM 780 C CA . VAL A 1 94 ? -13.972 -11.002 -2.393 1.00 65.19 94 VAL A CA 1
ATOM 781 C C . VAL A 1 94 ? -14.435 -12.057 -1.383 1.00 65.19 94 VAL A C 1
ATOM 783 O O . VAL A 1 94 ? -15.016 -11.717 -0.361 1.00 65.19 94 VAL A O 1
ATOM 786 N N . GLU A 1 95 ? -14.070 -13.328 -1.572 1.00 65.56 95 GLU A N 1
ATOM 787 C CA . GLU A 1 95 ? -14.390 -14.388 -0.595 1.00 65.56 95 GLU A CA 1
ATOM 788 C C . GLU A 1 95 ? -13.777 -14.148 0.799 1.00 65.56 95 GLU A C 1
ATOM 790 O O . GLU A 1 95 ? -14.228 -14.704 1.799 1.00 65.56 95 GLU A O 1
ATOM 795 N N . LEU A 1 96 ? -12.682 -13.388 0.869 1.00 64.75 96 LEU A N 1
ATOM 796 C CA . LEU A 1 96 ? -12.012 -13.031 2.119 1.00 64.75 96 LEU A CA 1
ATOM 797 C C . LEU A 1 96 ? -12.659 -11.813 2.785 1.00 64.75 96 LEU A C 1
ATOM 799 O O . LEU A 1 96 ? -12.691 -11.758 4.015 1.00 64.75 96 LEU A O 1
ATOM 803 N N . HIS A 1 97 ? -13.187 -10.883 1.987 1.00 65.44 97 HIS A N 1
ATOM 804 C CA . HIS A 1 97 ? -13.968 -9.741 2.459 1.00 65.44 97 HIS A CA 1
ATOM 805 C C . HIS A 1 97 ? -15.192 -10.196 3.261 1.00 65.44 97 HIS A C 1
ATOM 807 O O . HIS A 1 97 ? -15.378 -9.761 4.399 1.00 65.44 97 HIS A O 1
ATOM 813 N N . ASP A 1 98 ? -15.945 -11.160 2.727 1.00 64.88 98 ASP A N 1
ATOM 814 C CA . ASP A 1 98 ? -17.140 -11.704 3.383 1.00 64.88 98 ASP A CA 1
ATOM 815 C C . ASP A 1 98 ? -16.824 -12.319 4.760 1.00 64.88 98 ASP A C 1
ATOM 817 O O . ASP A 1 98 ? -17.566 -12.123 5.717 1.00 64.88 98 ASP A O 1
ATOM 821 N N . TYR A 1 99 ? -15.670 -12.981 4.909 1.00 63.44 99 TYR A N 1
ATOM 822 C CA . TYR A 1 99 ? -15.229 -13.542 6.194 1.00 63.44 99 TYR A CA 1
ATOM 823 C C . TYR A 1 99 ? -14.790 -12.469 7.208 1.00 63.44 99 TYR A C 1
ATOM 825 O O . TYR A 1 99 ? -15.000 -12.606 8.417 1.00 63.44 99 TYR A O 1
ATOM 833 N N . ALA A 1 100 ? -14.139 -11.400 6.742 1.00 61.22 100 ALA A N 1
ATOM 834 C CA . ALA A 1 100 ? -13.663 -10.321 7.606 1.00 61.22 100 ALA A CA 1
ATOM 835 C C . ALA A 1 100 ? -14.816 -9.452 8.142 1.00 61.22 100 ALA A C 1
ATOM 837 O O . ALA A 1 100 ? -14.748 -8.967 9.275 1.00 61.22 100 ALA A O 1
ATOM 838 N N . LEU A 1 101 ? -15.894 -9.308 7.361 1.00 58.94 101 LEU A N 1
ATOM 839 C CA . LEU A 1 101 ? -17.119 -8.596 7.736 1.00 58.94 101 LEU A CA 1
ATOM 840 C C . LEU A 1 101 ? -17.816 -9.183 8.974 1.00 58.94 101 LEU A C 1
ATOM 842 O O . LEU A 1 101 ? -18.398 -8.416 9.746 1.00 58.94 101 LEU A O 1
ATOM 846 N N . ASP A 1 102 ? -17.713 -10.494 9.204 1.00 56.78 102 ASP A N 1
ATOM 847 C CA . ASP A 1 102 ? -18.300 -11.159 10.377 1.00 56.78 102 ASP A CA 1
ATOM 848 C C . ASP A 1 102 ? -17.512 -10.895 11.676 1.00 56.78 102 ASP A C 1
ATOM 850 O O . ASP A 1 102 ? -18.055 -11.008 12.773 1.00 56.78 102 ASP A O 1
ATOM 854 N N . ASN A 1 103 ? -16.251 -10.456 11.581 1.00 54.94 103 ASN A N 1
ATOM 855 C CA . ASN A 1 103 ? -15.364 -10.195 12.724 1.00 54.94 103 ASN A CA 1
ATOM 856 C C . ASN A 1 103 ? -15.148 -8.694 12.997 1.00 54.94 103 ASN A C 1
ATOM 858 O O . ASN A 1 103 ? -14.068 -8.279 13.427 1.00 54.94 103 ASN A O 1
ATOM 862 N N . LYS A 1 104 ? -16.176 -7.861 12.766 1.00 51.50 104 LYS A N 1
ATOM 863 C CA . LYS A 1 104 ? -16.169 -6.389 12.928 1.00 51.50 104 LYS A CA 1
ATOM 864 C C . LYS A 1 104 ? -15.881 -5.901 14.360 1.00 51.50 104 LYS A C 1
ATOM 866 O O . LYS A 1 104 ? -16.734 -5.331 15.028 1.00 51.50 104 LYS A O 1
ATOM 871 N N . GLN A 1 105 ? -14.635 -6.024 14.799 1.00 52.03 105 GLN A N 1
ATOM 872 C CA . GLN A 1 105 ? -14.020 -5.259 15.889 1.00 52.03 105 GLN A CA 1
ATOM 873 C C . GLN A 1 105 ? -12.547 -4.955 15.554 1.00 52.03 105 GLN A C 1
ATOM 875 O O . GLN A 1 105 ? -11.666 -4.998 16.406 1.00 52.03 105 GLN A O 1
ATOM 880 N N . GLN A 1 106 ? -12.253 -4.638 14.292 1.00 54.50 106 GLN A N 1
ATOM 881 C CA . GLN A 1 106 ? -10.929 -4.178 13.867 1.00 54.50 106 GLN A CA 1
ATOM 882 C C . GLN A 1 106 ? -10.882 -2.650 13.850 1.00 54.50 106 GLN A C 1
ATOM 884 O O . GLN A 1 106 ? -10.927 -2.016 12.801 1.00 54.50 106 GLN A O 1
ATOM 889 N N . ARG A 1 107 ? -10.791 -2.033 15.033 1.00 55.50 107 ARG A N 1
ATOM 890 C CA . ARG A 1 107 ? -10.162 -0.708 15.117 1.00 55.50 107 ARG A CA 1
ATOM 891 C C . ARG A 1 107 ? -8.658 -0.942 15.170 1.00 55.50 107 ARG A C 1
ATOM 893 O O . ARG A 1 107 ? -8.185 -1.698 16.016 1.00 55.50 107 ARG A O 1
ATOM 900 N N . ALA A 1 108 ? -7.926 -0.363 14.225 1.00 58.78 108 ALA A N 1
ATOM 901 C CA . ALA A 1 108 ? -6.489 -0.558 14.128 1.00 58.78 108 ALA A CA 1
ATOM 902 C C . ALA A 1 108 ? -5.774 0.064 15.343 1.00 58.78 108 ALA A C 1
ATOM 904 O O . ALA A 1 108 ? -6.099 1.169 15.773 1.00 58.78 108 ALA A O 1
ATOM 905 N N . SER A 1 109 ? -4.812 -0.671 15.907 1.00 66.06 109 SER A N 1
ATOM 906 C CA . SER A 1 109 ? -3.975 -0.228 17.031 1.00 66.06 109 SER A CA 1
ATOM 907 C C . SER A 1 109 ? -3.192 1.060 16.686 1.00 66.06 109 SER A C 1
ATOM 909 O O . SER A 1 109 ? -2.819 1.246 15.523 1.00 66.06 109 SER A O 1
ATOM 911 N N . PRO A 1 110 ? -2.884 1.942 17.661 1.00 74.12 110 PRO A N 1
ATOM 912 C CA . PRO A 1 110 ? -2.091 3.160 17.437 1.00 74.12 110 PRO A CA 1
ATOM 913 C C . PRO A 1 110 ? -0.649 2.895 16.961 1.00 74.12 110 PRO A C 1
ATOM 915 O O . PRO A 1 110 ? -0.012 3.770 16.369 1.00 74.12 110 PRO A O 1
ATOM 918 N N . GLU A 1 111 ? -0.106 1.695 17.184 1.00 82.25 111 GLU A N 1
ATOM 919 C CA . GLU A 1 111 ? 1.247 1.343 16.733 1.00 82.25 111 GLU A CA 1
ATOM 920 C C . GLU A 1 111 ? 1.382 1.280 15.196 1.00 82.25 111 GLU A C 1
ATOM 922 O O . GLU A 1 111 ? 2.257 1.969 14.651 1.00 82.25 111 GLU A O 1
ATOM 927 N N . PRO A 1 112 ? 0.525 0.530 14.467 1.00 82.94 112 PRO A N 1
ATOM 928 C CA . PRO A 1 112 ? 0.440 0.595 13.010 1.00 82.94 112 PRO A CA 1
ATOM 929 C C . PRO A 1 112 ? 0.334 2.018 12.452 1.00 82.94 112 PRO A C 1
ATOM 931 O O . PRO A 1 112 ? 0.993 2.328 11.460 1.00 82.94 112 PRO A O 1
ATOM 934 N N . GLU A 1 113 ? -0.432 2.904 13.097 1.00 87.19 113 GLU A N 1
ATOM 935 C CA . GLU A 1 113 ? -0.582 4.296 12.657 1.00 87.19 113 GLU A CA 1
ATOM 936 C C . GLU A 1 113 ? 0.766 5.030 12.634 1.00 87.19 113 GLU A C 1
ATOM 938 O O . GLU A 1 113 ? 1.155 5.633 11.627 1.00 87.19 113 GLU A O 1
ATOM 943 N N . LYS A 1 114 ? 1.512 4.953 13.743 1.00 88.69 114 LYS A N 1
ATOM 944 C CA . LYS A 1 114 ? 2.826 5.593 13.886 1.00 88.69 114 LYS A CA 1
ATOM 945 C C . LYS A 1 114 ? 3.838 5.026 12.892 1.00 88.69 114 LYS A C 1
ATOM 947 O O . LYS A 1 114 ? 4.628 5.782 12.314 1.00 88.69 114 LYS A O 1
ATOM 952 N N . LEU A 1 115 ? 3.814 3.712 12.676 1.00 90.69 115 LEU A N 1
ATOM 953 C CA . LEU A 1 115 ? 4.700 3.045 11.728 1.00 90.69 115 LEU A CA 1
ATOM 954 C C . LEU A 1 115 ? 4.440 3.527 10.295 1.00 90.69 115 LEU A C 1
ATOM 956 O O . LEU A 1 115 ? 5.372 3.951 9.609 1.00 90.69 115 LEU A O 1
ATOM 960 N N . LEU A 1 116 ? 3.174 3.532 9.870 1.00 91.31 116 LEU A N 1
ATOM 961 C CA . LEU A 1 116 ? 2.772 3.957 8.529 1.00 91.31 116 LEU A CA 1
ATOM 962 C C . LEU A 1 116 ? 3.097 5.431 8.273 1.00 91.31 116 LEU A C 1
ATOM 964 O O . LEU A 1 116 ? 3.670 5.747 7.231 1.00 91.31 116 LEU A O 1
ATOM 968 N N . LYS A 1 117 ? 2.832 6.322 9.241 1.00 92.38 117 LYS A N 1
ATOM 969 C CA . LYS A 1 117 ? 3.227 7.742 9.165 1.00 92.38 117 LYS A CA 1
ATOM 970 C C . LYS A 1 117 ? 4.736 7.901 8.957 1.00 92.38 117 LYS A C 1
ATOM 972 O O . LYS A 1 117 ? 5.173 8.677 8.107 1.00 92.38 117 LYS A O 1
ATOM 977 N N . THR A 1 118 ? 5.531 7.130 9.699 1.00 93.88 118 THR A N 1
ATOM 978 C CA . THR A 1 118 ? 6.999 7.154 9.605 1.00 93.88 118 THR A CA 1
ATOM 979 C C . THR A 1 118 ? 7.484 6.694 8.228 1.00 93.88 118 THR A C 1
ATOM 981 O O . THR A 1 118 ? 8.327 7.351 7.615 1.00 93.88 118 THR A O 1
ATOM 984 N N . MET A 1 119 ? 6.931 5.591 7.714 1.00 94.88 119 MET A N 1
ATOM 985 C CA . MET A 1 119 ? 7.241 5.079 6.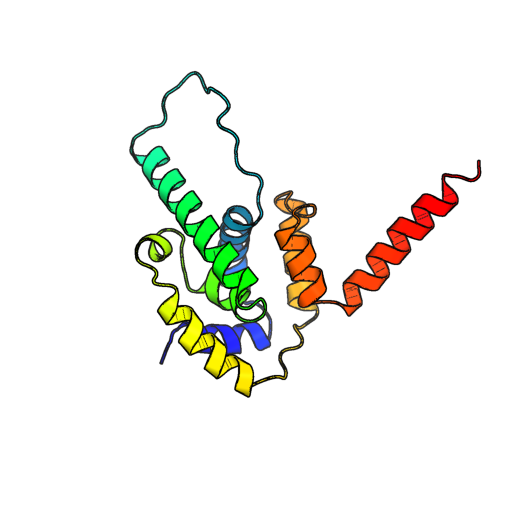375 1.00 94.88 119 MET A CA 1
ATOM 986 C C . MET A 1 119 ? 6.840 6.075 5.280 1.00 94.88 119 MET A C 1
ATOM 988 O O . MET A 1 119 ? 7.606 6.297 4.343 1.00 94.88 119 MET A O 1
ATOM 992 N N . ALA A 1 120 ? 5.678 6.717 5.425 1.00 93.50 120 ALA A N 1
ATOM 993 C CA . ALA A 1 120 ? 5.157 7.686 4.467 1.00 93.50 120 ALA A CA 1
ATOM 994 C C . ALA A 1 120 ? 6.055 8.907 4.308 1.00 93.50 120 ALA A C 1
ATOM 996 O O . ALA A 1 120 ? 6.321 9.325 3.181 1.00 93.50 120 ALA A O 1
ATOM 997 N N . ILE A 1 121 ? 6.557 9.447 5.421 1.00 92.88 121 ILE A N 1
ATOM 998 C CA . ILE A 1 121 ? 7.521 10.551 5.408 1.00 92.88 121 ILE A CA 1
ATOM 999 C C . ILE A 1 121 ? 8.836 10.091 4.772 1.00 92.88 121 ILE A C 1
ATOM 1001 O O . ILE A 1 121 ? 9.332 10.737 3.853 1.00 92.88 121 ILE A O 1
ATOM 1005 N N . ARG A 1 122 ? 9.377 8.943 5.206 1.00 92.75 122 ARG A N 1
ATOM 1006 C CA . ARG A 1 122 ? 10.671 8.426 4.727 1.00 92.75 122 ARG A CA 1
ATOM 1007 C C . ARG A 1 122 ? 10.689 8.161 3.220 1.00 92.75 122 ARG A C 1
ATOM 1009 O O . ARG A 1 122 ? 11.704 8.387 2.568 1.00 92.75 122 ARG A O 1
ATOM 1016 N N . ARG A 1 123 ? 9.579 7.664 2.670 1.00 91.62 123 ARG A N 1
ATOM 1017 C CA . ARG A 1 123 ? 9.431 7.320 1.246 1.00 91.62 123 ARG A CA 1
ATOM 1018 C C . ARG A 1 123 ? 8.764 8.414 0.412 1.00 91.62 123 ARG A C 1
ATOM 1020 O O . ARG A 1 123 ? 8.644 8.234 -0.797 1.00 91.62 123 ARG A O 1
ATOM 1027 N N . GLY A 1 124 ? 8.336 9.515 1.030 1.00 90.38 124 GLY A N 1
ATOM 1028 C CA . GLY A 1 124 ? 7.750 10.666 0.343 1.00 90.38 124 GLY A CA 1
ATOM 1029 C C . GLY A 1 124 ? 6.355 10.428 -0.245 1.00 90.38 124 GLY A C 1
ATOM 1030 O O . GLY A 1 124 ? 6.010 11.047 -1.244 1.00 90.38 124 GLY A O 1
ATOM 1031 N N . PHE A 1 125 ? 5.548 9.528 0.330 1.00 91.81 125 PHE A N 1
ATOM 1032 C CA . PHE A 1 125 ? 4.153 9.308 -0.097 1.00 91.81 125 PHE A CA 1
ATOM 1033 C C . PHE A 1 125 ? 3.115 9.867 0.884 1.00 91.81 125 PHE A C 1
ATOM 1035 O O . PHE A 1 125 ? 1.921 9.629 0.726 1.00 91.81 125 PHE A O 1
ATOM 1042 N N . ASN A 1 126 ? 3.540 10.645 1.880 1.00 90.56 126 ASN A N 1
ATOM 1043 C CA . ASN A 1 126 ? 2.673 11.252 2.895 1.00 90.56 126 ASN A CA 1
ATOM 1044 C C . ASN A 1 126 ? 1.612 12.222 2.340 1.00 90.56 126 ASN A C 1
ATOM 1046 O O . ASN A 1 126 ? 0.655 12.518 3.047 1.00 90.56 126 ASN A O 1
ATOM 1050 N N . GLN A 1 127 ? 1.760 12.696 1.100 1.00 88.50 127 GLN A N 1
ATOM 1051 C CA . GLN A 1 127 ? 0.764 13.520 0.399 1.00 88.50 127 GLN A CA 1
ATOM 1052 C C . GLN A 1 127 ? -0.073 12.726 -0.622 1.00 88.50 127 GLN A C 1
ATOM 1054 O O . GLN A 1 127 ? -0.916 13.293 -1.314 1.00 88.50 127 GLN A O 1
ATOM 1059 N N . ASN A 1 128 ? 0.149 11.414 -0.756 1.00 92.06 128 ASN A N 1
ATOM 1060 C CA . ASN A 1 128 ? -0.591 10.592 -1.705 1.00 92.06 128 ASN A CA 1
ATOM 1061 C C . ASN A 1 128 ? -2.059 10.437 -1.268 1.00 92.06 128 ASN A C 1
ATOM 1063 O O . ASN A 1 128 ? -2.333 10.049 -0.136 1.00 92.06 128 ASN A O 1
ATOM 1067 N N . LEU A 1 129 ? -3.006 10.669 -2.183 1.00 90.81 129 LEU A N 1
ATOM 1068 C CA . LEU A 1 129 ? -4.440 10.601 -1.877 1.00 90.81 129 LEU A CA 1
ATOM 1069 C C . LEU A 1 129 ? -4.898 9.221 -1.384 1.00 90.81 129 LEU A C 1
ATOM 1071 O O . LEU A 1 129 ? -5.689 9.151 -0.451 1.00 90.81 129 LEU A O 1
ATOM 1075 N N . HIS A 1 130 ? -4.386 8.123 -1.949 1.00 92.06 130 HIS A N 1
ATOM 1076 C CA . HIS A 1 130 ? -4.742 6.779 -1.482 1.00 92.06 130 HIS A CA 1
ATOM 1077 C C . HIS A 1 130 ? -4.216 6.520 -0.070 1.00 92.06 130 HIS A C 1
ATOM 1079 O O . HIS A 1 130 ? -4.934 5.929 0.733 1.00 92.06 130 HIS A O 1
ATOM 1085 N N . TYR A 1 131 ? -3.014 7.006 0.254 1.00 93.25 131 TYR A N 1
ATOM 1086 C CA . TYR A 1 131 ? -2.487 6.962 1.618 1.00 93.25 131 TYR A CA 1
ATOM 1087 C C . TYR A 1 131 ? -3.356 7.786 2.579 1.00 93.25 131 TYR A C 1
ATOM 1089 O O . TYR A 1 131 ? -3.755 7.279 3.622 1.00 93.25 131 TYR A O 1
ATOM 1097 N N . LEU A 1 132 ? -3.697 9.030 2.230 1.00 91.25 132 LEU A N 1
ATOM 1098 C CA . LEU A 1 132 ? -4.518 9.893 3.087 1.00 91.25 132 LEU A CA 1
ATOM 1099 C C . LEU A 1 132 ? -5.909 9.291 3.329 1.00 91.25 132 LEU A C 1
ATOM 1101 O O . LEU A 1 132 ? -6.348 9.210 4.474 1.00 91.25 132 LEU A O 1
ATOM 1105 N N . ASN A 1 133 ? -6.554 8.788 2.273 1.00 90.25 133 ASN A N 1
ATOM 1106 C CA . ASN A 1 133 ? -7.845 8.108 2.365 1.00 90.25 133 ASN A CA 1
ATOM 1107 C C . ASN A 1 133 ? -7.764 6.858 3.248 1.00 90.25 133 ASN A C 1
ATOM 1109 O O . ASN A 1 133 ? -8.657 6.616 4.058 1.00 90.25 133 ASN A O 1
ATOM 1113 N N . TYR A 1 134 ? -6.687 6.078 3.117 1.00 90.25 134 TYR A N 1
ATOM 1114 C CA . TYR A 1 134 ? -6.446 4.918 3.969 1.00 90.25 134 TYR A CA 1
ATOM 1115 C C . TYR A 1 134 ? -6.311 5.329 5.438 1.00 90.25 134 TYR A C 1
ATOM 1117 O O . TYR A 1 134 ? -7.009 4.793 6.297 1.00 90.25 134 TYR A O 1
ATOM 1125 N N . MET A 1 135 ? -5.463 6.320 5.729 1.00 89.25 135 MET A N 1
ATOM 1126 C CA . MET A 1 135 ? -5.238 6.801 7.093 1.00 89.25 135 MET A CA 1
ATOM 1127 C C . MET A 1 135 ? -6.520 7.344 7.726 1.00 89.25 1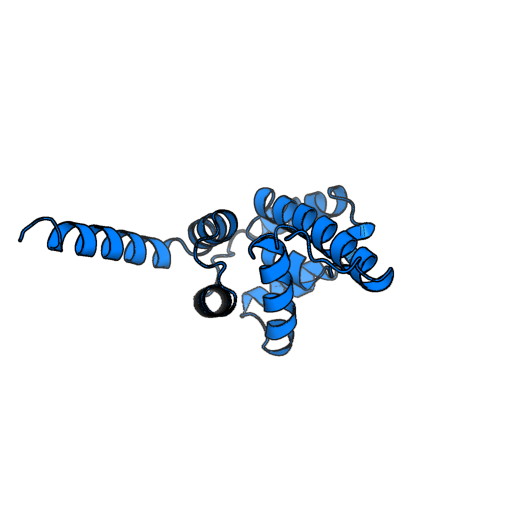35 MET A C 1
ATOM 1129 O O . MET A 1 135 ? -6.788 7.051 8.886 1.00 89.25 135 MET A O 1
ATOM 1133 N N . GLN A 1 136 ? -7.338 8.076 6.969 1.00 86.56 136 GLN A N 1
ATOM 1134 C CA . GLN A 1 136 ? -8.609 8.606 7.459 1.00 86.56 136 GLN A CA 1
ATOM 1135 C C . GLN A 1 136 ? -9.625 7.498 7.777 1.00 86.56 136 GLN A C 1
ATOM 1137 O O . GLN A 1 136 ? -10.337 7.594 8.774 1.00 86.56 136 GLN A O 1
ATOM 1142 N N . ARG A 1 137 ? -9.698 6.447 6.949 1.00 84.25 137 ARG A N 1
ATOM 1143 C CA . ARG A 1 137 ? -10.622 5.320 7.160 1.00 84.25 137 ARG A CA 1
ATOM 1144 C C . ARG A 1 137 ? -10.193 4.423 8.320 1.00 84.25 137 ARG A C 1
ATOM 1146 O O . ARG A 1 137 ? -11.040 3.969 9.081 1.00 84.25 137 ARG A O 1
ATOM 1153 N N . MET A 1 138 ? -8.892 4.179 8.452 1.00 82.69 138 MET A N 1
ATOM 1154 C CA . MET A 1 138 ? -8.340 3.223 9.417 1.00 82.69 138 MET A CA 1
ATOM 1155 C C . MET A 1 138 ? -8.023 3.846 10.780 1.00 82.69 138 MET A C 1
ATOM 1157 O O . MET A 1 138 ? -8.109 3.161 11.797 1.00 82.69 138 MET A O 1
ATOM 1161 N N . PHE A 1 139 ? -7.678 5.138 10.807 1.00 83.12 139 PHE A N 1
ATOM 1162 C CA . PHE A 1 139 ? -7.238 5.875 11.997 1.00 83.12 139 PHE A CA 1
ATOM 1163 C C . PHE A 1 139 ? -7.917 7.258 12.090 1.00 83.12 139 PHE A C 1
ATOM 1165 O O . PHE A 1 139 ? -7.246 8.296 12.057 1.00 83.12 139 PHE A O 1
ATOM 1172 N N . PRO A 1 140 ? -9.258 7.314 12.199 1.00 72.38 140 PRO A N 1
ATOM 1173 C CA . PRO A 1 140 ? -9.990 8.580 12.174 1.00 72.38 140 PRO A CA 1
ATOM 1174 C C . PRO A 1 140 ? -9.624 9.509 13.345 1.00 72.38 140 PRO A C 1
ATOM 1176 O O . PRO A 1 140 ? -9.523 10.720 13.155 1.00 72.38 140 PRO A O 1
ATOM 1179 N N . GLU A 1 141 ? -9.355 8.961 14.535 1.00 66.06 141 GLU A N 1
ATOM 1180 C CA . GLU A 1 141 ? -9.079 9.745 15.752 1.00 66.06 141 GLU A CA 1
ATOM 1181 C C . GLU A 1 141 ? -7.757 10.539 15.675 1.00 66.06 141 GLU A C 1
ATOM 1183 O O . GLU A 1 141 ? -7.671 11.658 16.180 1.00 66.06 141 GLU A O 1
ATOM 1188 N N . GLY A 1 142 ? -6.741 10.025 14.970 1.00 55.03 142 GLY A N 1
ATOM 1189 C CA . GLY A 1 142 ? -5.463 10.719 14.764 1.00 55.03 142 GLY A CA 1
ATOM 1190 C C . GLY A 1 142 ? -5.490 11.776 13.649 1.00 55.03 142 GLY A C 1
ATOM 1191 O O . GLY A 1 142 ? -4.641 12.674 13.614 1.00 55.03 142 GLY A O 1
A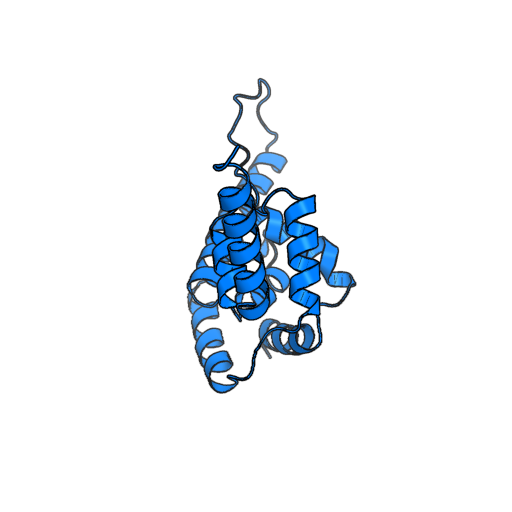TOM 1192 N N . PHE A 1 143 ? -6.460 11.696 12.731 1.00 51.19 143 PHE A N 1
ATOM 1193 C CA . PHE A 1 143 ? -6.542 12.575 11.560 1.00 51.19 143 PHE A CA 1
ATOM 1194 C C . PHE A 1 143 ? -7.272 13.894 11.859 1.00 51.19 143 PHE A C 1
ATOM 1196 O O . PHE A 1 143 ? -6.865 14.948 11.362 1.00 51.19 143 PHE A O 1
ATOM 1203 N N . VAL A 1 144 ? -8.278 13.866 12.743 1.00 50.22 144 VAL A N 1
ATOM 1204 C CA . VAL A 1 144 ? -9.021 15.063 13.191 1.00 50.22 144 VAL A CA 1
ATOM 1205 C C . VAL A 1 144 ? -8.082 16.101 13.819 1.00 50.22 144 VAL A C 1
ATOM 1207 O O . VAL A 1 144 ? -8.171 17.284 13.495 1.00 50.22 144 VAL A O 1
ATOM 1210 N N . ASN A 1 145 ? -7.098 15.663 14.610 1.00 45.72 145 ASN A N 1
ATOM 1211 C CA . ASN A 1 145 ? -6.100 16.560 15.203 1.00 45.72 145 ASN A CA 1
ATOM 1212 C C . ASN A 1 145 ? -5.147 17.183 14.168 1.00 45.72 145 ASN A C 1
ATOM 1214 O O . ASN A 1 145 ? -4.678 18.303 14.353 1.00 45.72 145 ASN A O 1
ATOM 1218 N N . THR A 1 146 ? -4.886 16.502 13.047 1.00 49.00 146 THR A N 1
ATOM 1219 C CA . THR A 1 146 ? -3.964 17.010 12.018 1.00 49.00 146 THR A CA 1
ATOM 1220 C C . THR A 1 146 ? -4.636 18.075 11.141 1.00 49.00 146 THR A C 1
ATOM 1222 O O . THR A 1 146 ? -4.018 19.095 10.845 1.00 49.00 146 THR A O 1
ATOM 1225 N N . ILE A 1 147 ? -5.916 17.899 10.780 1.00 48.31 147 ILE A N 1
ATOM 1226 C CA . ILE A 1 147 ? -6.688 18.921 10.045 1.00 48.31 147 ILE A CA 1
ATOM 1227 C C . ILE A 1 147 ? -6.889 20.176 10.907 1.00 48.31 147 ILE A C 1
ATOM 1229 O O . ILE A 1 147 ? -6.717 21.289 10.409 1.00 48.31 147 ILE A O 1
ATOM 1233 N N . LEU A 1 148 ? -7.170 20.014 12.205 1.00 45.38 148 LEU A N 1
ATOM 1234 C CA . LEU A 1 148 ? -7.246 21.134 13.148 1.00 45.38 148 LEU A CA 1
ATOM 1235 C C . LEU A 1 148 ? -5.920 21.902 13.239 1.00 45.38 148 LEU A C 1
ATOM 1237 O O . LEU A 1 148 ? -5.938 23.129 13.193 1.00 45.38 148 LEU A O 1
ATOM 1241 N N . CYS A 1 149 ? -4.770 21.219 13.267 1.00 43.53 149 CYS A N 1
ATOM 1242 C CA . CYS A 1 149 ? -3.466 21.887 13.222 1.00 43.53 149 CYS A CA 1
ATOM 1243 C C . CYS A 1 149 ? -3.227 22.658 11.912 1.00 43.53 149 CYS A C 1
ATOM 1245 O O . CYS A 1 149 ? -2.747 23.787 11.965 1.00 43.53 149 CYS A O 1
ATOM 1247 N N . PHE A 1 150 ? -3.573 22.103 10.745 1.00 42.97 150 PHE A N 1
ATOM 1248 C CA . PHE A 1 150 ? -3.390 22.811 9.468 1.00 42.97 150 PHE A CA 1
ATOM 1249 C C . PHE A 1 150 ? -4.317 24.027 9.320 1.00 42.97 150 PHE A C 1
ATOM 1251 O O . PHE A 1 150 ? -3.889 25.061 8.802 1.00 42.97 150 PHE A O 1
ATOM 1258 N N . LEU A 1 151 ? -5.558 23.944 9.805 1.00 46.97 151 LEU A N 1
ATOM 1259 C CA . LEU A 1 151 ? -6.494 25.073 9.801 1.00 46.97 151 LEU A CA 1
ATOM 1260 C C . LEU A 1 151 ? -6.094 26.158 10.812 1.00 46.97 151 LEU A C 1
ATOM 1262 O O . LEU A 1 151 ? -6.165 27.339 10.484 1.00 46.97 151 LEU A O 1
ATOM 1266 N N . LEU A 1 152 ? -5.600 25.783 11.997 1.00 45.25 152 LEU A N 1
ATOM 1267 C CA . LEU A 1 152 ? -5.122 26.740 13.002 1.00 45.25 152 LEU A CA 1
ATOM 1268 C C . LEU A 1 152 ? -3.840 27.465 12.568 1.00 45.25 152 LEU A C 1
ATOM 1270 O O . LEU A 1 152 ? -3.723 28.664 12.797 1.00 45.25 152 LEU A O 1
ATOM 1274 N N . VAL A 1 153 ? -2.907 26.780 11.896 1.00 48.47 153 VAL A N 1
ATOM 1275 C CA . VAL A 1 153 ? -1.679 27.405 11.362 1.00 48.47 153 VAL A CA 1
ATOM 1276 C C . VAL A 1 153 ? -1.975 28.316 10.163 1.00 48.47 153 VAL A C 1
ATOM 1278 O O . VAL A 1 153 ? -1.309 29.328 9.968 1.00 48.47 153 VAL A O 1
ATOM 1281 N N . SER A 1 154 ? -3.005 28.002 9.374 1.00 45.19 154 SER A N 1
ATOM 1282 C CA . SER A 1 154 ? -3.425 28.855 8.252 1.00 45.19 154 SER A CA 1
ATOM 1283 C C . SER A 1 154 ? -4.196 30.095 8.726 1.00 45.19 154 SER A C 1
ATOM 1285 O O . SER A 1 154 ? -4.107 31.152 8.105 1.00 45.19 154 SER A O 1
ATOM 1287 N N . ALA A 1 155 ? -4.910 29.996 9.852 1.00 48.34 155 ALA A N 1
ATOM 1288 C CA . ALA A 1 155 ? -5.611 31.120 10.471 1.00 48.34 155 ALA A CA 1
ATOM 1289 C C . ALA A 1 155 ? -4.667 32.119 11.166 1.00 48.34 155 ALA A C 1
ATOM 1291 O O . ALA A 1 155 ? -4.991 33.300 11.241 1.00 48.34 155 ALA A O 1
ATOM 1292 N N . THR A 1 156 ? -3.494 31.685 11.640 1.00 50.16 156 THR A N 1
ATOM 1293 C CA . THR A 1 156 ? -2.504 32.587 12.256 1.00 50.16 156 THR A CA 1
ATOM 1294 C C . THR A 1 156 ? -1.640 33.334 11.241 1.00 50.16 156 THR A C 1
ATOM 1296 O O . THR A 1 156 ? -1.129 34.399 11.570 1.00 50.16 156 THR A O 1
ATOM 1299 N N . PHE A 1 157 ? -1.505 32.842 10.004 1.00 44.91 157 PHE A N 1
ATOM 1300 C CA . PHE A 1 157 ? -0.690 33.497 8.968 1.00 44.91 157 PHE A CA 1
ATOM 1301 C C . PHE A 1 157 ? -1.463 34.492 8.083 1.00 44.91 157 PHE A C 1
ATOM 1303 O O . PHE A 1 157 ? -0.852 35.276 7.366 1.00 44.91 157 PHE A O 1
ATOM 1310 N N . ALA A 1 158 ? -2.799 34.493 8.136 1.00 43.62 158 ALA A N 1
ATOM 1311 C CA . ALA A 1 158 ? -3.646 35.445 7.407 1.00 43.62 158 ALA A CA 1
ATOM 1312 C C . ALA A 1 158 ? -3.964 36.730 8.208 1.00 43.62 158 ALA A C 1
ATOM 1314 O O . ALA A 1 158 ? -4.793 37.531 7.781 1.00 43.62 158 ALA A O 1
ATOM 1315 N N . GLY A 1 159 ? -3.335 36.910 9.374 1.00 50.47 159 GLY A N 1
ATOM 1316 C CA . GLY A 1 159 ? -3.567 38.024 10.295 1.00 50.47 159 GLY A CA 1
ATOM 1317 C C . GLY A 1 159 ? -2.279 38.703 10.759 1.00 50.47 159 GLY A C 1
ATOM 1318 O O . GLY A 1 159 ? -2.086 38.889 11.960 1.00 50.47 159 GLY A O 1
ATOM 1319 N N . SER A 1 160 ? -1.375 39.039 9.839 1.00 39.94 160 SER A N 1
ATOM 1320 C CA . SER A 1 160 ? -0.242 39.946 10.085 1.00 39.94 160 SER A CA 1
ATOM 1321 C C . SER A 1 160 ? 0.009 40.829 8.875 1.00 39.94 160 SER A C 1
ATOM 1323 O O . SER A 1 160 ? -0.069 40.297 7.746 1.00 39.94 160 SER A O 1
#

Organism: Pseudogymnoascus destructans (strain ATCC MYA-4855 / 20631-21) (NCBI:txid658429)

pLDDT: mean 75.69, std 16.13, range [39.94, 94.88]

Sequence (160 aa):
MKPLLRLVEEIRHGIPSHYHVDLENRLAIAWGERKRKRFDIKPRSRGENLVATRENRARIIYLQAQDEDCLLFLAFILAYSPRSCVDFKTTEFVELHDYALDNKQQRASPEPEKLLKTMAIRRGFNQNLHYLNYMQRMFPEGFVNTILCFLLVSATFAGS

Secondary structure (DSSP, 8-state):
--HHHHHHHHHHT---GGGHHHHHHHHHHHHSPP------SSPPPHHHHHHHHHHHHHHHHHHHHHHH-HHHHHHHHHH--TTGGGS--THHHHHHHHHHHTT---PPPHHHHHHHHHHHHHHT-TT-HHHHHHHHHH-HHHHHHHHHHHHHHHHHHT--